Protein AF-A0A0V0GET9-F1 (afdb_monomer_lite)

Foldseek 3Di:
DDQAQEPDPVVQPDPDVAAGQAPAQEAEAEQNCNHQEYDDPPQRNHVNHNYYHYYNHVNHDD

Secondary structure (DSSP, 8-state):
-----EE-HHHH----SSPTTTT--EEEEES-TT--EE---TTTS-TT--EEEEES-TT-B-

Structure (mmCIF, N/CA/C/O backbone):
data_AF-A0A0V0GET9-F1
#
_entry.id   AF-A0A0V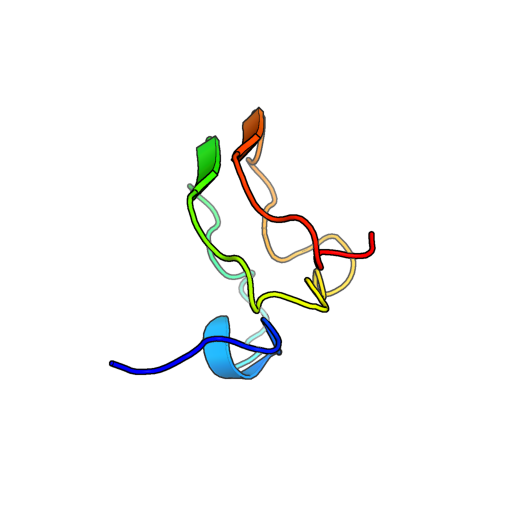0GET9-F1
#
loop_
_atom_site.group_PDB
_atom_site.id
_atom_site.type_symbol
_atom_site.label_atom_id
_atom_site.label_alt_id
_atom_site.label_comp_id
_atom_site.label_asym_id
_atom_site.label_entity_id
_atom_site.label_seq_id
_atom_site.pdbx_PDB_ins_code
_atom_site.Cartn_x
_atom_site.Cartn_y
_atom_site.Cartn_z
_atom_site.occupancy
_atom_site.B_iso_or_equiv
_atom_site.auth_seq_id
_atom_site.auth_comp_id
_atom_site.auth_asym_id
_atom_site.auth_atom_id
_atom_site.pdbx_PDB_model_num
ATOM 1 N N . MET A 1 1 ? 0.456 -14.942 12.272 1.00 44.72 1 MET A N 1
ATOM 2 C CA . MET A 1 1 ? -0.042 -14.096 11.165 1.00 44.72 1 MET A CA 1
ATOM 3 C C . MET A 1 1 ? 0.671 -12.761 11.248 1.00 44.72 1 MET A C 1
ATOM 5 O O . MET A 1 1 ? 0.462 -12.047 12.221 1.00 44.72 1 MET A O 1
ATOM 9 N N . HIS A 1 2 ? 1.568 -12.471 10.307 1.00 54.06 2 HIS A N 1
ATOM 10 C CA . HIS A 1 2 ? 2.303 -11.207 10.289 1.00 54.06 2 HIS A CA 1
ATOM 11 C C . HIS A 1 2 ? 1.345 -10.096 9.855 1.00 54.06 2 HIS A C 1
ATOM 13 O O . HIS A 1 2 ? 0.771 -10.160 8.770 1.00 54.06 2 HIS A O 1
ATOM 19 N N . ARG A 1 3 ? 1.098 -9.131 10.743 1.00 64.56 3 ARG A N 1
ATOM 20 C CA . ARG A 1 3 ? 0.293 -7.946 10.435 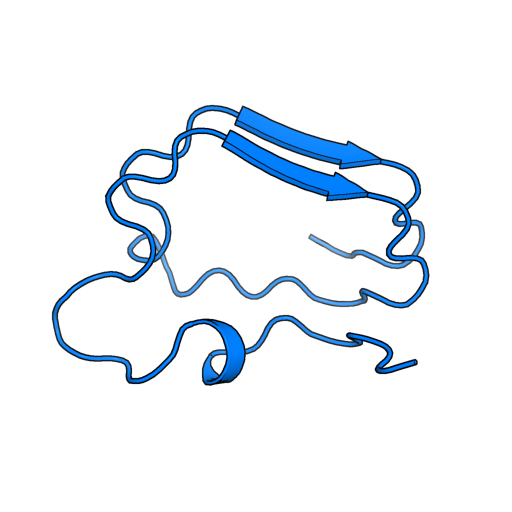1.00 64.56 3 ARG A CA 1
ATOM 21 C C . ARG A 1 3 ? 1.216 -6.948 9.753 1.00 64.56 3 ARG A C 1
ATOM 23 O O . ARG A 1 3 ? 2.220 -6.561 10.343 1.00 64.56 3 ARG A O 1
ATOM 30 N N . ILE A 1 4 ? 0.896 -6.573 8.521 1.00 65.38 4 ILE A N 1
ATOM 31 C CA . ILE A 1 4 ? 1.620 -5.519 7.811 1.00 65.38 4 ILE A CA 1
ATOM 32 C C . ILE A 1 4 ? 0.986 -4.199 8.232 1.00 65.38 4 ILE A C 1
ATOM 34 O O . ILE A 1 4 ? -0.165 -3.939 7.891 1.00 65.38 4 ILE A O 1
ATOM 38 N N . LEU A 1 5 ? 1.727 -3.424 9.023 1.00 70.56 5 LEU A N 1
ATOM 39 C CA . LEU A 1 5 ? 1.304 -2.105 9.495 1.00 70.56 5 LEU A CA 1
ATOM 40 C C . LEU A 1 5 ? 1.666 -1.016 8.487 1.00 70.56 5 LEU A C 1
ATOM 42 O O . LEU A 1 5 ? 0.886 -0.101 8.245 1.00 70.56 5 LEU A O 1
ATOM 46 N N . GLN A 1 6 ? 2.843 -1.134 7.881 1.00 71.81 6 GLN A N 1
ATOM 47 C CA . GLN A 1 6 ? 3.376 -0.164 6.936 1.00 71.81 6 GLN A CA 1
ATOM 48 C C . GLN A 1 6 ? 4.099 -0.912 5.817 1.00 71.81 6 GLN A C 1
ATOM 50 O O . GLN A 1 6 ? 4.839 -1.866 6.075 1.00 71.81 6 GLN A O 1
ATOM 55 N N . LEU A 1 7 ? 3.879 -0.485 4.576 1.00 74.31 7 LEU A N 1
ATOM 56 C CA . LEU A 1 7 ? 4.674 -0.920 3.428 1.00 74.31 7 LEU A CA 1
ATOM 57 C C . LEU A 1 7 ? 5.836 0.056 3.274 1.00 74.31 7 LEU A C 1
ATOM 59 O O . LEU A 1 7 ? 5.735 1.055 2.564 1.00 74.31 7 LEU A O 1
ATOM 63 N N . THR A 1 8 ? 6.910 -0.216 4.008 1.00 69.31 8 THR A N 1
ATOM 64 C CA . THR A 1 8 ? 8.144 0.575 3.990 1.00 69.31 8 THR A CA 1
ATOM 65 C C . THR A 1 8 ? 9.121 0.035 2.950 1.00 69.31 8 THR A C 1
ATOM 67 O O . THR A 1 8 ? 8.919 -1.035 2.377 1.00 69.31 8 THR A O 1
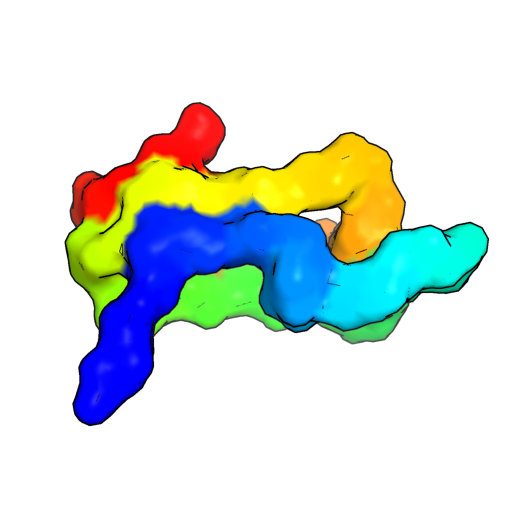ATOM 70 N N . GLN A 1 9 ? 10.214 0.763 2.723 1.00 67.00 9 GLN A N 1
ATOM 71 C CA . GLN A 1 9 ? 11.308 0.398 1.816 1.00 67.00 9 GLN A CA 1
ATOM 72 C C . GLN A 1 9 ? 11.793 -1.059 1.968 1.00 67.00 9 GLN A C 1
ATOM 74 O O . GLN A 1 9 ? 12.173 -1.687 0.986 1.00 67.00 9 GLN A O 1
ATOM 79 N N . GLU A 1 10 ? 11.714 -1.632 3.173 1.00 67.69 10 GLU A N 1
ATOM 80 C CA . GLU A 1 10 ? 12.066 -3.032 3.447 1.00 67.69 10 GLU A CA 1
ATOM 81 C C . GLU A 1 10 ? 11.219 -4.038 2.652 1.00 67.69 10 GLU A C 1
ATOM 83 O O . GLU A 1 10 ? 11.716 -5.098 2.273 1.00 67.69 10 GLU A O 1
ATOM 88 N N . PHE A 1 11 ? 9.964 -3.698 2.346 1.00 71.12 11 PHE A N 1
ATOM 89 C CA . PHE A 1 11 ? 9.086 -4.514 1.507 1.0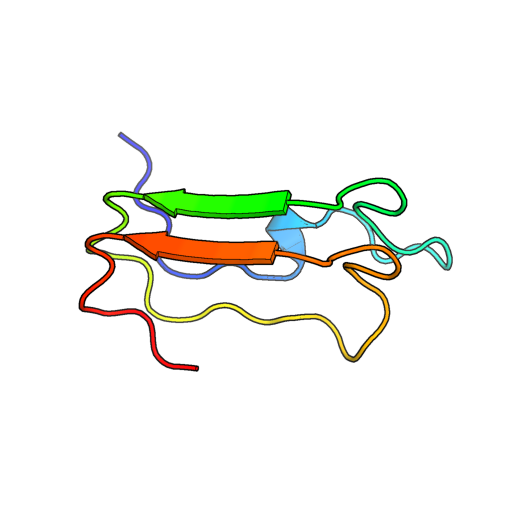0 71.12 11 PHE A CA 1
ATOM 90 C C . PHE A 1 11 ? 9.542 -4.543 0.042 1.00 71.12 11 PHE A C 1
ATOM 92 O O . PHE A 1 11 ? 9.387 -5.549 -0.649 1.00 71.12 11 PHE A O 1
ATOM 99 N N . TYR A 1 12 ? 10.113 -3.437 -0.430 1.00 69.81 12 TYR A N 1
ATOM 100 C CA . TYR A 1 12 ? 10.541 -3.258 -1.814 1.00 69.81 12 TYR A CA 1
ATOM 101 C C . TYR A 1 12 ? 11.927 -3.861 -2.094 1.00 69.81 12 TYR A C 1
ATOM 103 O O . TYR A 1 12 ? 12.299 -4.038 -3.254 1.00 69.81 12 TYR A O 1
ATOM 111 N N . GLY A 1 13 ? 12.665 -4.234 -1.043 1.00 65.06 13 GLY A N 1
ATOM 112 C CA . GLY A 1 13 ? 14.029 -4.744 -1.138 1.00 65.06 13 GLY A CA 1
ATOM 113 C C . GLY A 1 13 ? 15.070 -3.626 -1.230 1.00 65.06 13 GLY A C 1
ATOM 114 O O . GLY A 1 13 ? 14.785 -2.456 -0.988 1.00 65.06 13 GLY A O 1
ATOM 115 N N . SER A 1 14 ? 16.319 -3.990 -1.535 1.00 61.78 14 SER A N 1
ATOM 116 C CA . SER A 1 14 ? 17.408 -3.017 -1.681 1.00 61.78 14 SER A CA 1
ATOM 117 C C . SER A 1 14 ? 17.031 -1.943 -2.704 1.00 61.78 14 SER A C 1
ATOM 119 O O . SER A 1 14 ? 16.706 -2.268 -3.848 1.00 61.78 14 SER A O 1
ATOM 121 N N . VAL A 1 15 ? 17.125 -0.672 -2.299 1.00 59.25 15 VAL A N 1
ATOM 122 C CA . VAL A 1 15 ? 17.056 0.497 -3.193 1.00 59.25 15 VAL A CA 1
ATOM 123 C C . VAL A 1 15 ? 18.326 0.521 -4.035 1.00 59.25 15 VAL A C 1
ATOM 125 O O . VAL A 1 15 ? 19.281 1.253 -3.794 1.00 59.25 15 VAL A O 1
ATOM 128 N N . SER A 1 16 ? 18.393 -0.402 -4.980 1.00 61.69 16 SER A N 1
ATOM 129 C CA . SER A 1 16 ? 19.332 -0.326 -6.085 1.00 61.69 16 SER A CA 1
ATOM 130 C C . SER A 1 16 ? 18.821 0.711 -7.089 1.00 61.69 16 SER A C 1
ATOM 132 O O . SER A 1 16 ? 17.653 1.084 -7.056 1.00 61.69 16 SER A O 1
ATOM 134 N N . SER A 1 17 ? 19.656 1.136 -8.037 1.00 64.50 17 SER A N 1
ATOM 135 C CA . SER A 1 17 ? 19.236 2.027 -9.134 1.00 64.50 17 SER A CA 1
ATOM 136 C C . SER A 1 17 ? 18.165 1.424 -10.059 1.00 64.50 17 SER A C 1
ATOM 138 O O . SER A 1 17 ? 17.764 2.064 -11.027 1.00 64.50 17 SER A O 1
ATOM 140 N N . VAL A 1 18 ? 17.748 0.173 -9.824 1.00 66.12 18 VAL A N 1
ATOM 141 C CA . VAL A 1 18 ? 16.682 -0.484 -10.574 1.00 66.12 18 VAL A CA 1
ATOM 142 C C . VAL A 1 18 ? 15.392 -0.394 -9.770 1.00 66.12 18 VAL A C 1
ATOM 144 O O . VAL A 1 18 ? 15.337 -0.927 -8.658 1.00 66.12 18 VAL A O 1
ATOM 147 N N . PRO A 1 19 ? 14.337 0.198 -10.347 1.00 68.12 19 PRO A N 1
ATOM 148 C CA . PRO A 1 19 ? 13.084 0.286 -9.648 1.00 68.12 19 PRO A CA 1
ATOM 149 C C . PRO A 1 19 ? 12.468 -1.096 -9.391 1.00 68.12 19 PRO A C 1
ATOM 151 O O . PRO A 1 19 ? 12.452 -1.948 -10.297 1.00 68.12 19 PRO A O 1
ATOM 154 N N . PRO A 1 20 ? 11.952 -1.340 -8.174 1.00 71.31 20 PRO A N 1
ATOM 155 C CA . PRO A 1 20 ? 11.251 -2.575 -7.854 1.00 71.31 20 PRO A CA 1
ATOM 156 C C . PRO A 1 20 ? 9.986 -2.706 -8.721 1.00 71.31 20 PRO A C 1
ATOM 158 O O . PRO A 1 20 ? 9.536 -1.755 -9.348 1.00 71.31 20 PRO A O 1
ATOM 161 N N . PHE A 1 21 ? 9.449 -3.922 -8.846 1.00 78.06 21 PHE A N 1
ATOM 162 C CA . PHE A 1 21 ? 8.158 -4.194 -9.506 1.00 78.06 21 PHE A CA 1
ATOM 163 C C . PHE A 1 21 ? 7.947 -3.577 -10.910 1.00 78.06 21 PHE A C 1
ATOM 165 O O . PHE A 1 21 ? 6.825 -3.278 -11.312 1.00 78.06 21 PHE A O 1
ATOM 172 N N . ARG A 1 22 ? 9.008 -3.492 -11.723 1.00 77.44 22 ARG A N 1
ATOM 173 C CA . ARG A 1 22 ? 9.002 -2.940 -13.098 1.00 77.44 22 ARG A CA 1
ATOM 174 C C . ARG A 1 22 ? 7.971 -3.510 -14.081 1.00 77.44 22 ARG A C 1
ATOM 176 O O . ARG A 1 22 ? 7.724 -2.892 -15.108 1.00 77.44 22 ARG A O 1
ATOM 183 N N . ALA A 1 23 ? 7.433 -4.698 -13.821 1.00 83.81 23 ALA A N 1
ATOM 184 C CA . ALA A 1 23 ? 6.437 -5.360 -14.667 1.00 83.81 23 ALA A CA 1
ATOM 185 C C . ALA A 1 23 ? 5.047 -5.421 -14.013 1.00 83.81 23 ALA A C 1
ATOM 187 O O . ALA A 1 23 ? 4.124 -5.995 -14.586 1.00 83.81 23 ALA A O 1
ATOM 188 N N . LEU A 1 24 ? 4.896 -4.873 -12.806 1.00 85.81 24 LEU A N 1
ATOM 189 C CA . LEU A 1 24 ? 3.646 -4.932 -12.070 1.00 85.81 24 LEU A CA 1
ATOM 190 C C . LEU A 1 24 ? 2.664 -3.906 -12.640 1.00 85.81 24 LEU A C 1
ATOM 192 O O . LEU A 1 24 ? 2.848 -2.701 -12.490 1.0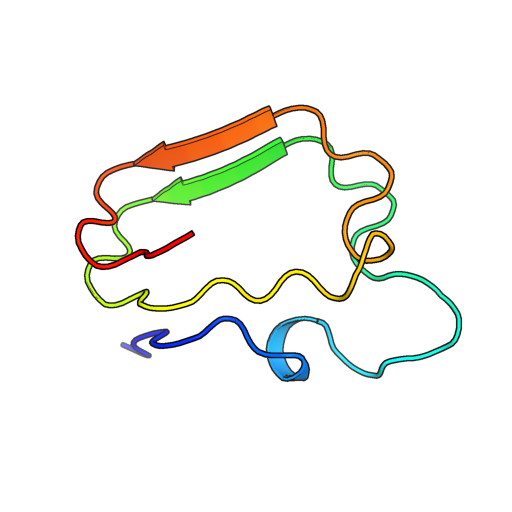0 85.81 24 LEU A O 1
ATOM 196 N N . THR A 1 25 ? 1.618 -4.403 -13.297 1.00 89.38 25 THR A N 1
ATOM 197 C CA . THR A 1 25 ? 0.563 -3.579 -13.907 1.00 89.38 25 THR A CA 1
ATOM 198 C C . THR A 1 25 ? -0.686 -3.461 -13.045 1.00 89.38 25 THR A C 1
ATOM 200 O O . THR A 1 25 ? -1.453 -2.513 -13.204 1.00 89.38 25 THR A O 1
ATOM 203 N N . ASN A 1 26 ? -0.896 -4.411 -12.136 1.00 90.19 26 ASN A N 1
ATOM 204 C CA . ASN A 1 26 ? -2.078 -4.504 -11.293 1.00 90.19 26 ASN A CA 1
ATOM 205 C C . ASN A 1 26 ? -1.635 -4.791 -9.856 1.00 90.19 26 ASN A C 1
ATOM 207 O O . ASN A 1 26 ? -0.972 -5.801 -9.610 1.00 90.19 26 ASN A O 1
ATOM 211 N N . LEU A 1 27 ? -2.008 -3.918 -8.923 1.00 87.25 27 LEU A N 1
ATOM 212 C CA . LEU A 1 27 ? -1.740 -4.058 -7.495 1.00 87.25 27 LEU A CA 1
ATOM 213 C C . LEU A 1 27 ? -3.066 -4.074 -6.743 1.00 87.25 27 LEU A C 1
ATOM 215 O O . LEU A 1 27 ? -3.889 -3.182 -6.921 1.00 87.25 27 LEU A O 1
ATOM 219 N N . VAL A 1 28 ? -3.266 -5.086 -5.901 1.00 88.31 28 VAL A N 1
ATOM 220 C CA . VAL A 1 28 ? -4.496 -5.233 -5.119 1.00 88.31 28 VAL A CA 1
ATOM 221 C C . VAL A 1 28 ? -4.146 -5.386 -3.646 1.00 88.31 28 VAL A C 1
ATOM 223 O O . VAL A 1 28 ? -3.564 -6.392 -3.239 1.00 88.31 28 VAL A O 1
ATOM 226 N N . PHE A 1 29 ? -4.557 -4.417 -2.836 1.00 86.06 29 PHE A N 1
ATOM 227 C CA . PHE A 1 29 ? -4.570 -4.522 -1.384 1.00 86.06 29 PHE A CA 1
ATOM 228 C C . PHE A 1 29 ? -5.939 -5.031 -0.949 1.00 86.06 29 PHE A C 1
ATOM 230 O O . PHE A 1 29 ? -6.939 -4.335 -1.098 1.00 86.06 29 PHE A O 1
ATOM 237 N N . LYS A 1 30 ? -6.011 -6.255 -0.419 1.00 87.94 30 LYS A N 1
ATOM 238 C CA . LYS A 1 30 ? -7.279 -6.867 -0.004 1.00 87.94 30 LYS A CA 1
ATOM 239 C C . LYS A 1 30 ? -7.217 -7.345 1.437 1.00 87.94 30 LYS A C 1
ATOM 241 O O . LYS A 1 30 ? -6.318 -8.098 1.794 1.00 87.94 30 LYS A O 1
ATOM 246 N N . GLN A 1 31 ? -8.225 -6.969 2.227 1.00 86.50 31 GLN A N 1
ATOM 247 C CA . GLN A 1 31 ? -8.384 -7.398 3.622 1.00 86.50 31 GLN A CA 1
ATOM 248 C C . GLN A 1 31 ? -7.123 -7.127 4.451 1.00 86.50 31 GLN A C 1
ATOM 250 O O . GLN A 1 31 ? -6.683 -7.974 5.229 1.00 86.50 31 GLN A O 1
ATOM 255 N N . MET A 1 32 ? -6.554 -5.931 4.291 1.00 84.62 32 MET A N 1
ATOM 256 C CA . MET A 1 32 ? -5.429 -5.456 5.094 1.00 84.62 32 MET A CA 1
ATOM 257 C C . MET A 1 32 ? -5.927 -4.399 6.090 1.00 84.62 32 MET A C 1
ATOM 259 O O . MET A 1 32 ? -5.680 -3.210 5.904 1.00 84.62 32 MET A O 1
ATOM 263 N N . PRO A 1 33 ? -6.659 -4.800 7.151 1.00 78.62 33 PRO A N 1
ATOM 264 C CA . PRO A 1 33 ? -7.293 -3.862 8.075 1.00 78.62 33 PRO A CA 1
ATOM 265 C C . PRO A 1 33 ? -6.307 -3.087 8.941 1.00 78.62 33 PRO A C 1
ATOM 267 O O . PRO A 1 33 ? -6.689 -2.082 9.523 1.00 78.62 33 PRO A O 1
ATOM 270 N N . GLU A 1 34 ? -5.065 -3.558 9.029 1.00 83.62 34 GLU A N 1
ATOM 271 C CA . GLU A 1 34 ? -3.992 -2.953 9.816 1.00 83.62 34 GLU A CA 1
ATOM 272 C C . GLU A 1 34 ? -2.981 -2.186 8.962 1.00 83.62 34 GLU A C 1
ATOM 274 O O . GLU A 1 34 ? -2.061 -1.612 9.527 1.00 83.62 34 GLU A O 1
ATOM 279 N N . LEU A 1 35 ? -3.131 -2.163 7.633 1.00 79.81 35 LEU A N 1
ATOM 280 C CA . LEU A 1 35 ? -2.250 -1.378 6.776 1.00 79.81 35 LEU A CA 1
ATOM 281 C C . LEU A 1 35 ? -2.593 0.101 6.965 1.00 79.81 35 LEU A C 1
ATOM 283 O O . LEU A 1 35 ? -3.689 0.514 6.598 1.00 79.81 35 LEU A O 1
ATOM 287 N N . ILE A 1 36 ? -1.678 0.854 7.570 1.00 74.75 36 ILE A N 1
ATOM 288 C CA . ILE A 1 36 ? -1.850 2.272 7.899 1.00 74.75 36 ILE A CA 1
ATOM 289 C C . ILE A 1 36 ? -1.233 3.148 6.814 1.00 74.75 36 ILE A C 1
ATOM 291 O O . ILE A 1 36 ? 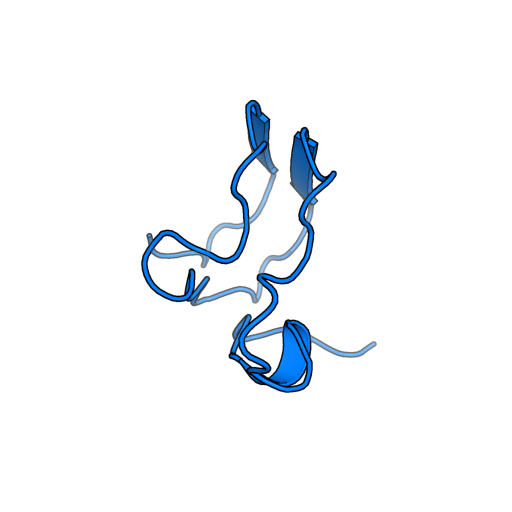-1.835 4.129 6.395 1.00 74.75 36 ILE A O 1
ATOM 295 N N . GLU A 1 37 ? -0.051 2.769 6.333 1.00 75.00 37 GLU A N 1
ATOM 296 C CA . GLU A 1 37 ? 0.732 3.601 5.426 1.00 75.00 37 GLU A CA 1
ATOM 297 C C . GLU A 1 37 ? 1.278 2.777 4.261 1.00 75.00 37 GLU A C 1
ATOM 299 O O . GLU A 1 37 ? 1.886 1.712 4.446 1.00 75.00 37 GLU A O 1
ATOM 304 N N . TRP A 1 38 ? 1.066 3.289 3.051 1.00 78.62 38 TRP A N 1
ATOM 305 C CA . TRP A 1 38 ? 1.672 2.777 1.832 1.00 78.62 38 TRP A CA 1
ATOM 306 C C . TRP A 1 38 ? 2.636 3.824 1.282 1.00 78.62 38 TRP A C 1
ATOM 308 O O . TRP A 1 38 ? 2.237 4.746 0.577 1.00 78.62 38 TRP A O 1
ATOM 318 N N . HIS A 1 39 ? 3.918 3.680 1.621 1.00 71.69 39 HIS A N 1
ATOM 319 C CA . HIS A 1 39 ? 4.946 4.585 1.129 1.00 71.69 39 HIS A CA 1
ATOM 320 C C . HIS A 1 39 ? 5.370 4.125 -0.268 1.00 71.69 39 HIS A C 1
ATOM 322 O O . HIS A 1 39 ? 6.036 3.097 -0.430 1.00 71.69 39 HIS A O 1
ATOM 328 N N . VAL A 1 40 ? 4.941 4.851 -1.297 1.00 67.44 40 VAL A N 1
ATOM 329 C CA . VAL A 1 40 ? 5.469 4.675 -2.651 1.00 67.44 40 VAL A CA 1
ATOM 330 C C . VAL A 1 40 ? 6.768 5.464 -2.710 1.00 67.44 40 VAL A C 1
ATOM 332 O O . VAL A 1 40 ? 6.733 6.685 -2.592 1.00 67.44 40 VAL A O 1
ATOM 335 N N . LEU A 1 41 ? 7.913 4.788 -2.865 1.00 64.69 41 LEU A N 1
ATOM 336 C CA . LEU A 1 41 ? 9.172 5.495 -3.127 1.00 64.69 41 LEU A CA 1
ATOM 337 C C . LEU A 1 41 ? 8.966 6.311 -4.402 1.00 64.69 41 LEU A C 1
ATOM 339 O O . LEU A 1 41 ? 8.642 5.726 -5.443 1.00 64.69 41 LEU A O 1
ATOM 343 N N . GLU A 1 42 ? 9.075 7.631 -4.254 1.00 56.31 42 GLU A N 1
ATOM 344 C CA . GLU A 1 42 ? 8.779 8.671 -5.238 1.00 56.31 42 GLU A CA 1
ATOM 345 C C . GLU A 1 42 ? 8.957 8.167 -6.680 1.00 56.31 42 GLU A C 1
ATOM 347 O O . GLU A 1 42 ? 10.066 7.965 -7.160 1.00 56.31 42 GLU A O 1
ATOM 352 N N . ASN A 1 43 ? 7.830 7.913 -7.352 1.00 53.72 43 ASN A N 1
ATOM 353 C CA . ASN A 1 43 ? 7.678 7.619 -8.783 1.00 53.72 43 ASN A CA 1
ATOM 354 C C . ASN A 1 43 ? 8.427 6.432 -9.411 1.00 53.72 43 ASN A C 1
ATOM 356 O O . ASN A 1 43 ? 8.148 6.113 -10.567 1.00 53.72 43 ASN A O 1
ATOM 360 N N . GLU A 1 44 ? 9.309 5.732 -8.705 1.00 64.81 44 GLU A N 1
ATOM 361 C CA . GLU A 1 44 ? 10.120 4.692 -9.343 1.00 64.81 44 GLU A CA 1
ATOM 362 C C . GLU A 1 44 ? 9.601 3.281 -9.062 1.00 64.81 44 GLU A C 1
ATOM 364 O O . GLU A 1 44 ? 9.693 2.418 -9.925 1.00 64.81 44 GLU A O 1
ATOM 369 N N . SER A 1 45 ? 8.940 3.024 -7.932 1.00 70.25 45 SER A N 1
ATOM 370 C CA . SER A 1 45 ? 8.623 1.638 -7.528 1.00 70.25 45 SER A CA 1
ATOM 371 C C . SER A 1 45 ? 7.617 0.885 -8.399 1.00 70.25 45 SER A C 1
ATOM 373 O O . SER A 1 45 ? 7.479 -0.325 -8.248 1.00 70.25 45 SER A O 1
ATOM 375 N N . PHE A 1 46 ? 6.870 1.572 -9.264 1.00 80.56 46 PHE A N 1
ATOM 376 C CA . PHE A 1 46 ? 5.768 0.973 -10.017 1.00 80.56 46 PHE A CA 1
ATOM 377 C C . PHE A 1 46 ? 5.597 1.613 -11.405 1.00 80.56 46 PHE A C 1
ATOM 379 O O . PHE A 1 46 ? 4.541 2.165 -11.715 1.00 80.56 46 PHE A O 1
ATOM 386 N N . PRO A 1 47 ? 6.608 1.534 -12.287 1.00 79.25 47 PRO A N 1
ATOM 387 C CA . PRO A 1 47 ? 6.635 2.308 -13.532 1.00 79.25 47 PRO A CA 1
ATOM 388 C C . PRO A 1 47 ? 5.577 1.870 -14.559 1.00 79.25 47 PRO A C 1
ATOM 390 O O . PRO A 1 47 ? 5.313 2.583 -15.522 1.00 79.25 47 PRO A O 1
ATOM 393 N N . GLN A 1 48 ? 4.992 0.681 -14.391 1.00 85.19 48 GLN A N 1
ATOM 394 C CA . GLN A 1 48 ? 3.999 0.096 -15.300 1.00 85.19 48 GLN A CA 1
ATOM 395 C C . GLN A 1 48 ? 2.629 -0.097 -14.632 1.00 85.19 48 GLN A C 1
ATOM 397 O O . GLN A 1 48 ? 1.757 -0.727 -15.234 1.00 85.19 48 GLN A O 1
ATOM 402 N N . LEU A 1 49 ? 2.422 0.402 -13.408 1.00 86.56 49 LEU A N 1
ATOM 403 C CA . LEU A 1 49 ? 1.178 0.179 -12.677 1.00 86.56 49 LEU A CA 1
ATOM 404 C C . LEU A 1 49 ? 0.031 0.958 -13.320 1.00 86.56 49 LEU A C 1
ATOM 406 O O . LEU A 1 49 ? 0.075 2.177 -13.454 1.00 86.56 49 LEU A O 1
ATOM 410 N N . LYS A 1 50 ? -1.002 0.225 -13.725 1.00 87.62 50 LYS A N 1
ATOM 411 C CA . LYS A 1 50 ? -2.199 0.752 -14.393 1.00 87.62 50 LYS A CA 1
ATOM 412 C C . LYS A 1 50 ? -3.431 0.664 -13.507 1.00 87.62 50 LYS A C 1
ATOM 414 O O . LYS A 1 50 ? -4.324 1.493 -13.626 1.00 87.62 50 LYS A O 1
ATOM 419 N N . HIS A 1 51 ? -3.482 -0.345 -12.641 1.00 89.00 51 HIS A N 1
ATOM 420 C CA . HIS A 1 51 ? -4.625 -0.605 -11.778 1.00 89.00 51 HIS A CA 1
ATOM 421 C C . HIS A 1 51 ? -4.172 -0.777 -10.336 1.00 89.00 51 HIS A C 1
ATOM 423 O O . HIS A 1 51 ? -3.329 -1.627 -10.045 1.00 89.00 51 HIS A O 1
ATOM 429 N N . LEU A 1 52 ? -4.764 0.018 -9.451 1.00 87.06 52 LEU A N 1
ATOM 430 C CA . LEU A 1 52 ? -4.605 -0.083 -8.011 1.00 87.06 52 LEU A CA 1
ATOM 431 C C . LEU A 1 52 ? -5.984 -0.294 -7.388 1.00 87.06 52 LEU A C 1
ATOM 433 O O . LEU A 1 52 ? -6.824 0.601 -7.451 1.00 87.06 52 LEU A O 1
ATOM 437 N N . ASP A 1 53 ? -6.187 -1.449 -6.764 1.00 88.44 53 ASP A N 1
ATOM 438 C CA . ASP A 1 53 ? -7.422 -1.774 -6.056 1.00 88.44 53 ASP A CA 1
ATOM 439 C C . ASP A 1 53 ? -7.158 -1.889 -4.556 1.00 88.44 53 ASP A C 1
ATOM 441 O O . ASP A 1 53 ? -6.280 -2.630 -4.112 1.00 88.44 53 ASP A O 1
ATOM 445 N N . ILE A 1 54 ? -7.952 -1.183 -3.755 1.00 87.19 54 ILE A N 1
ATOM 446 C CA . ILE A 1 54 ? -7.890 -1.224 -2.293 1.00 87.19 54 ILE A CA 1
ATOM 447 C C . ILE A 1 54 ? -9.253 -1.689 -1.786 1.00 87.19 54 ILE A C 1
ATOM 449 O O . ILE A 1 54 ? -10.257 -0.996 -1.922 1.00 87.19 54 ILE A O 1
ATOM 453 N N . ILE A 1 55 ? -9.299 -2.884 -1.203 1.00 89.50 55 ILE A N 1
ATOM 454 C CA . ILE A 1 55 ? -10.533 -3.566 -0.815 1.00 89.50 55 ILE A CA 1
ATOM 455 C C . ILE A 1 55 ? -10.458 -3.930 0.665 1.00 89.50 55 ILE A C 1
ATOM 457 O O . ILE A 1 55 ? -9.652 -4.767 1.074 1.00 89.50 55 ILE A O 1
ATOM 461 N N . ASN A 1 56 ? -11.362 -3.371 1.473 1.00 87.06 56 ASN A N 1
ATOM 462 C CA . ASN A 1 56 ? -11.428 -3.613 2.919 1.00 87.06 56 ASN A CA 1
ATOM 463 C C . ASN A 1 56 ? -10.104 -3.298 3.652 1.00 87.06 56 ASN A C 1
ATOM 465 O O . ASN A 1 56 ? -9.661 -4.080 4.496 1.00 87.06 56 ASN A O 1
ATOM 469 N N . CYS A 1 57 ? -9.491 -2.149 3.342 1.00 88.12 57 CYS A N 1
ATOM 470 C CA . CYS A 1 57 ? -8.314 -1.609 4.039 1.00 88.12 57 CYS A CA 1
ATOM 471 C C . CYS A 1 57 ? -8.674 -0.293 4.763 1.00 88.12 57 CYS A C 1
ATOM 473 O O . CYS A 1 57 ? -8.255 0.777 4.333 1.00 88.12 57 CYS A O 1
ATOM 475 N N . PRO A 1 58 ? -9.492 -0.338 5.833 1.00 82.50 58 PRO A N 1
ATOM 476 C CA . PRO A 1 58 ? -10.046 0.852 6.490 1.00 82.50 58 PRO A CA 1
ATOM 477 C C . PRO A 1 58 ? -9.017 1.791 7.129 1.00 82.50 58 PRO A C 1
ATOM 479 O O . PRO A 1 58 ? -9.344 2.945 7.377 1.00 82.50 58 PRO A O 1
ATOM 482 N N . LYS A 1 59 ? -7.813 1.302 7.447 1.00 83.62 59 LYS A N 1
ATOM 483 C CA . LYS A 1 59 ? -6.764 2.104 8.089 1.00 83.62 59 LYS A CA 1
ATOM 484 C C . LYS A 1 59 ? -5.776 2.719 7.103 1.00 83.62 59 LYS A C 1
ATOM 486 O O . LYS A 1 59 ? -4.946 3.498 7.551 1.00 83.62 59 LYS A O 1
ATOM 491 N N . LEU A 1 60 ? -5.862 2.390 5.811 1.00 80.69 60 LEU A N 1
ATOM 492 C CA . LEU A 1 60 ? -4.898 2.864 4.825 1.00 80.69 60 LEU A CA 1
ATOM 493 C C . LEU A 1 60 ? -5.132 4.352 4.564 1.00 80.69 60 LEU A C 1
ATOM 495 O O . LEU A 1 60 ? -6.185 4.738 4.055 1.00 80.69 60 LEU A O 1
ATOM 499 N N . ILE A 1 61 ? -4.139 5.162 4.916 1.00 69.19 61 ILE A N 1
ATOM 500 C CA . ILE A 1 61 ? -4.096 6.597 4.653 1.00 69.19 61 ILE A CA 1
ATOM 501 C C . ILE A 1 61 ? -3.179 6.796 3.440 1.00 69.19 61 ILE A C 1
ATOM 503 O O . ILE A 1 61 ? -2.089 6.221 3.394 1.00 69.19 61 ILE A O 1
ATOM 507 N N . GLY A 1 62 ? -3.676 7.517 2.433 1.00 58.44 62 GLY A N 1
ATOM 508 C CA . GLY A 1 62 ? -2.956 7.828 1.193 1.00 58.44 62 GLY A CA 1
ATOM 509 C C . GLY A 1 62 ? -2.234 9.162 1.244 1.00 58.44 62 GLY A C 1
ATOM 510 O O . GLY A 1 62 ? -2.637 10.013 2.071 1.00 58.44 62 GLY A O 1
#

pLDDT: mean 75.21, std 11.04, range [44.72, 90.19]

Organism: Solanum chacoense (NCBI:txid4108)

Radius of gyration: 11.95 Å; chains: 1; bounding box: 31×23×26 Å

Sequence (62 aa):
MHRILQLTQEFYGSVSSVPPFRALTNLVFKQMPELIEWHVLENESFPQLKHLDIINCPKLIG